Protein AF-P0C609-F1 (afdb_monomer_lite)

Radius of gyration: 8.18 Å; chains: 1; bounding box: 20×16×19 Å

Organism: Conus betulinus (NCBI:txid89764)

Foldseek 3Di:
DADEFFDFAPAQVSHPDQFGQDPRGTHHDPVGHVVD

pLDDT: mean 87.05, std 8.93, range [56.91, 94.44]
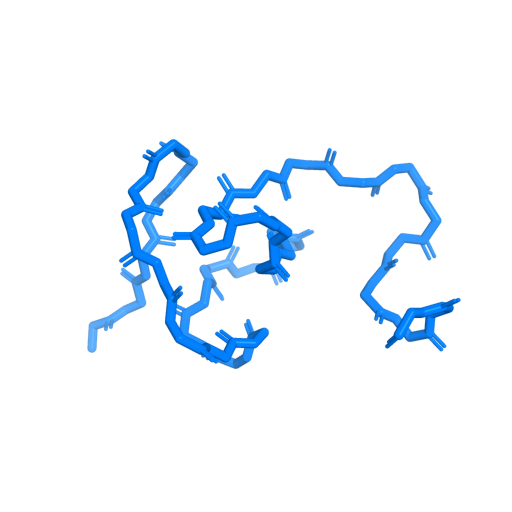
InterPro domains:
  IPR013141 Conotoxin-I, conserved site [PS60019] (2-33)

Secondary structure (DSSP, 8-state):
-PBPTT-B-SSGGGB-TTEEEETTEEEE-TT-GGG-

Sequence (36 aa):
MCLSLGQRCGRHSNCCGYLCCFYDKCVVTAIGCGHY

Structure (mmCIF, N/CA/C/O backbone):
data_AF-P0C609-F1
#
_entry.id   AF-P0C609-F1
#
loop_
_atom_site.group_PDB
_atom_site.id
_atom_site.type_symbol
_atom_site.label_atom_id
_atom_site.label_alt_id
_atom_site.label_comp_id
_atom_site.label_asym_id
_atom_site.label_entity_id
_atom_site.label_seq_id
_atom_site.pdbx_PDB_ins_code
_atom_site.Cartn_x
_atom_site.Cartn_y
_atom_site.Cartn_z
_atom_site.occupancy
_atom_site.B_iso_or_equiv
_atom_site.auth_seq_id
_atom_site.auth_comp_id
_atom_site.auth_asym_id
_atom_site.auth_atom_id
_atom_site.pdbx_PDB_model_num
ATOM 1 N N . MET A 1 1 ? -12.092 4.701 -15.116 1.00 77.19 1 MET A 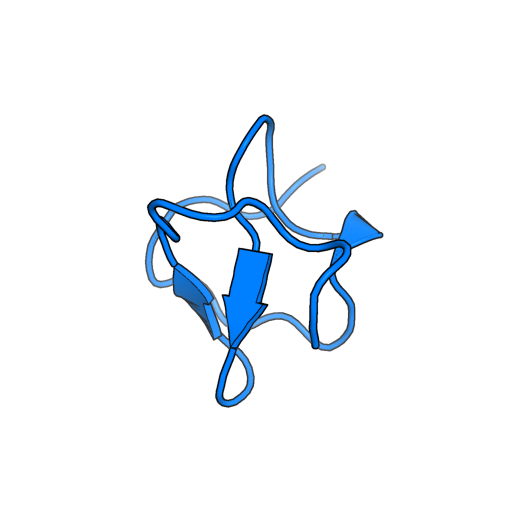N 1
ATOM 2 C CA . MET A 1 1 ? -11.760 5.839 -14.232 1.00 77.19 1 MET A CA 1
ATOM 3 C C . MET A 1 1 ? -11.090 5.248 -13.006 1.00 77.19 1 MET A C 1
ATOM 5 O O . MET A 1 1 ? -11.680 4.351 -12.419 1.00 77.19 1 MET A O 1
ATOM 9 N N . CYS A 1 2 ? -9.857 5.638 -12.694 1.00 87.81 2 CYS A N 1
ATOM 10 C CA . CYS A 1 2 ? -9.183 5.179 -11.478 1.00 87.81 2 CYS A CA 1
ATOM 11 C C . CYS A 1 2 ? -9.507 6.125 -10.302 1.00 87.81 2 CYS A C 1
ATOM 13 O O . CYS A 1 2 ? -9.981 7.242 -10.512 1.00 87.81 2 CYS A O 1
ATOM 15 N N . LEU A 1 3 ? -9.304 5.652 -9.077 1.00 93.31 3 LEU A N 1
ATOM 16 C CA . LEU A 1 3 ? -9.654 6.311 -7.823 1.00 93.31 3 LEU A CA 1
ATOM 17 C C . LEU A 1 3 ? -8.474 7.124 -7.277 1.00 93.31 3 LEU A C 1
ATOM 19 O O . LEU A 1 3 ? -7.333 6.654 -7.254 1.00 93.31 3 LEU A O 1
ATOM 23 N N . SER A 1 4 ? -8.770 8.330 -6.798 1.00 93.31 4 SER A N 1
ATOM 24 C CA . SER A 1 4 ? -7.793 9.242 -6.191 1.00 93.31 4 SER A CA 1
ATOM 25 C C . SER A 1 4 ? -7.502 8.903 -4.726 1.00 93.31 4 SER A C 1
ATOM 27 O O . SER A 1 4 ? -8.223 8.132 -4.090 1.00 93.31 4 SER A O 1
ATOM 29 N N . LEU A 1 5 ? -6.460 9.524 -4.166 1.00 93.00 5 LEU A N 1
ATOM 30 C CA . LEU A 1 5 ? -6.085 9.391 -2.756 1.00 93.00 5 LEU A CA 1
ATOM 31 C C . LEU A 1 5 ? -7.293 9.637 -1.831 1.00 93.00 5 LEU A C 1
ATOM 33 O O . LEU A 1 5 ? -8.026 10.610 -1.988 1.00 93.00 5 LEU A O 1
ATOM 37 N N . GLY A 1 6 ? -7.495 8.748 -0.861 1.00 91.31 6 GLY A N 1
ATOM 38 C CA . GLY A 1 6 ? -8.571 8.793 0.127 1.00 91.31 6 GLY A CA 1
ATOM 39 C C . GLY A 1 6 ? -9.920 8.248 -0.349 1.00 91.31 6 GLY A C 1
ATOM 40 O O . GLY A 1 6 ? -10.813 8.066 0.483 1.00 91.31 6 GLY A O 1
ATOM 41 N N . GLN A 1 7 ? -10.087 7.957 -1.644 1.00 94.44 7 GLN A N 1
ATOM 42 C CA . GLN A 1 7 ? -11.321 7.359 -2.152 1.00 94.44 7 GLN A CA 1
ATOM 43 C C . GLN A 1 7 ? -11.426 5.878 -1.816 1.00 94.44 7 GLN A C 1
ATOM 45 O O . GLN A 1 7 ? -10.422 5.178 -1.695 1.00 94.44 7 GLN A O 1
ATOM 50 N N . ARG A 1 8 ? -12.669 5.405 -1.688 1.00 94.44 8 ARG A N 1
ATOM 51 C CA . ARG A 1 8 ? -12.956 4.016 -1.350 1.00 94.44 8 ARG A CA 1
ATOM 52 C C . ARG A 1 8 ? -12.681 3.096 -2.540 1.00 94.44 8 ARG A C 1
ATOM 54 O O . ARG A 1 8 ? -13.232 3.316 -3.613 1.00 94.44 8 ARG A O 1
ATOM 61 N N . CYS A 1 9 ? -11.866 2.070 -2.342 1.00 92.50 9 CYS A N 1
ATOM 62 C CA . CYS A 1 9 ? -11.455 1.093 -3.345 1.00 92.50 9 CYS A CA 1
ATOM 63 C C . CYS A 1 9 ? -11.695 -0.334 -2.838 1.00 92.50 9 CYS A C 1
ATOM 65 O O . CYS A 1 9 ? -11.595 -0.592 -1.647 1.00 92.50 9 CYS A O 1
ATOM 67 N N . GLY A 1 10 ? -11.983 -1.270 -3.748 1.00 90.81 10 GLY A N 1
ATOM 68 C CA . GLY A 1 10 ? -12.053 -2.704 -3.420 1.00 90.81 10 GLY A CA 1
ATOM 69 C C . GLY A 1 10 ? -10.824 -3.502 -3.866 1.00 90.81 10 GLY A C 1
ATOM 70 O O . GLY A 1 10 ? -10.628 -4.635 -3.442 1.00 90.81 10 GLY A O 1
ATOM 71 N N . ARG A 1 11 ? -10.001 -2.933 -4.755 1.00 88.94 11 ARG A N 1
ATOM 72 C CA . ARG A 1 11 ? -8.793 -3.559 -5.302 1.00 88.94 11 ARG A CA 1
ATOM 73 C C . ARG A 1 11 ? -7.723 -2.518 -5.583 1.00 88.94 11 ARG A C 1
ATOM 75 O O . ARG A 1 11 ? -8.036 -1.397 -5.980 1.00 88.94 11 ARG A O 1
ATOM 82 N N . HIS A 1 12 ? -6.469 -2.945 -5.459 1.00 89.44 12 HIS A N 1
ATOM 83 C CA . HIS A 1 12 ? -5.281 -2.161 -5.794 1.00 89.44 12 HIS A CA 1
ATOM 84 C C . HIS A 1 12 ? -5.353 -1.531 -7.191 1.00 89.44 12 HIS A C 1
ATOM 86 O O . HIS A 1 12 ? -5.128 -0.336 -7.335 1.00 89.44 12 HIS A O 1
ATOM 92 N N . SER A 1 13 ? -5.776 -2.297 -8.199 1.00 88.50 13 SER A N 1
ATOM 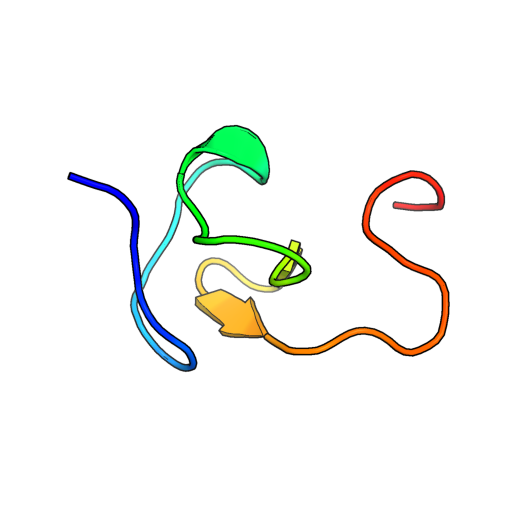93 C CA . SER A 1 13 ? -5.902 -1.839 -9.588 1.00 88.50 13 SER A CA 1
ATOM 94 C C . SER A 1 13 ? -6.956 -0.751 -9.821 1.00 88.50 13 SER A C 1
ATOM 96 O O . SER A 1 13 ? -6.961 -0.141 -10.889 1.00 88.50 13 SER A O 1
ATOM 98 N N . ASN A 1 14 ? -7.838 -0.475 -8.853 1.00 91.56 14 ASN A N 1
ATOM 99 C CA . ASN A 1 14 ? -8.763 0.648 -8.971 1.00 91.56 14 ASN A CA 1
ATOM 100 C C . ASN A 1 14 ? -8.093 1.984 -8.640 1.00 91.56 14 ASN A C 1
ATOM 102 O O . ASN A 1 14 ? -8.594 3.011 -9.084 1.00 91.56 14 ASN A O 1
ATOM 106 N N . CYS A 1 15 ? -7.014 2.000 -7.859 1.00 92.56 15 CYS A N 1
ATOM 107 C CA . CYS A 1 15 ? -6.341 3.226 -7.443 1.00 92.56 15 CYS A CA 1
ATOM 108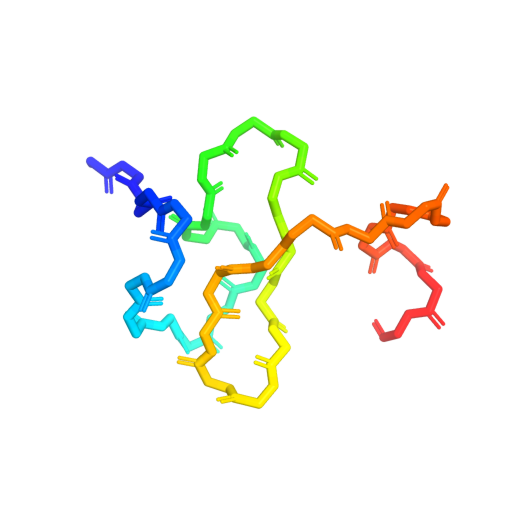 C C . CYS A 1 15 ? -5.436 3.775 -8.557 1.00 92.56 15 CYS A C 1
ATOM 110 O O . CYS A 1 15 ? -4.806 3.017 -9.290 1.00 92.56 15 CYS A O 1
ATOM 112 N N . CYS A 1 16 ? -5.390 5.100 -8.727 1.00 91.69 16 CYS A N 1
ATOM 113 C CA . CYS A 1 16 ? -4.583 5.715 -9.78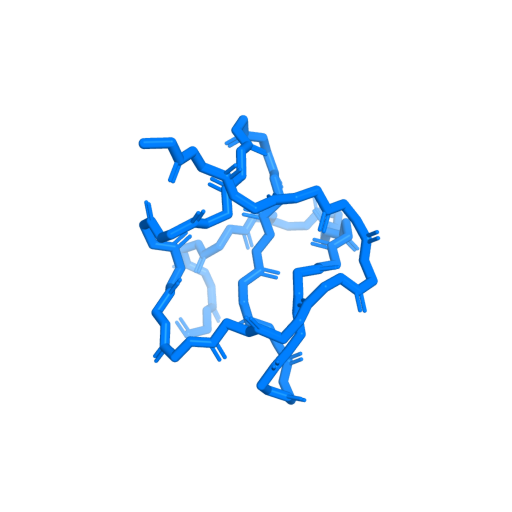2 1.00 91.69 16 CYS A CA 1
ATOM 114 C C . CYS A 1 16 ? -3.080 5.694 -9.461 1.00 91.69 16 CYS A C 1
ATOM 116 O O . CYS A 1 16 ? -2.654 6.093 -8.378 1.00 91.69 16 CYS A O 1
ATOM 118 N N . GLY A 1 17 ? -2.263 5.372 -10.464 1.00 88.38 17 GLY A N 1
ATOM 119 C CA . GLY A 1 17 ? -0.814 5.569 -10.416 1.00 88.38 17 GLY A CA 1
ATOM 120 C C . GLY A 1 17 ? -0.129 4.680 -9.380 1.00 88.38 17 GLY A C 1
ATOM 121 O O . GLY A 1 17 ? -0.191 3.461 -9.473 1.00 88.38 17 GLY A O 1
ATOM 122 N N . TYR A 1 18 ? 0.545 5.302 -8.414 1.00 87.38 18 TYR A N 1
ATOM 123 C CA . TYR A 1 18 ? 1.268 4.629 -7.326 1.00 87.38 18 TYR A CA 1
ATOM 124 C C . TYR A 1 18 ? 0.419 4.454 -6.056 1.00 87.38 18 TYR A C 1
ATOM 126 O O . TYR A 1 18 ? 0.942 4.091 -5.002 1.00 87.38 18 TYR A O 1
ATOM 134 N N . LEU A 1 19 ? -0.879 4.759 -6.132 1.00 91.25 19 LEU A N 1
ATOM 135 C CA . LEU A 1 19 ? -1.798 4.585 -5.017 1.00 91.25 19 LEU A CA 1
ATOM 136 C C . LEU A 1 19 ? -2.162 3.117 -4.841 1.00 91.25 19 LEU A C 1
ATOM 138 O O . LEU A 1 19 ? -2.421 2.401 -5.806 1.00 91.25 19 LEU A O 1
ATOM 142 N N . CYS A 1 20 ? -2.262 2.713 -3.583 1.00 92.06 20 CYS A N 1
ATOM 143 C CA . CYS A 1 20 ? -2.566 1.355 -3.189 1.00 92.06 20 CYS A CA 1
ATOM 144 C C . CYS A 1 20 ? -3.866 1.279 -2.404 1.00 92.06 20 CYS A C 1
ATOM 146 O O . CYS A 1 20 ? -4.212 2.203 -1.677 1.00 92.06 20 CYS A O 1
ATOM 148 N N . CYS A 1 21 ? -4.602 0.184 -2.561 1.00 92.00 21 CYS A N 1
ATOM 149 C CA . CYS A 1 21 ? -5.870 -0.012 -1.892 1.00 92.00 21 CYS A CA 1
ATOM 150 C C . CYS A 1 21 ? -5.643 -0.665 -0.534 1.00 92.00 21 CYS A C 1
ATOM 152 O O . CYS A 1 21 ? -5.417 -1.868 -0.444 1.00 92.00 21 CYS A O 1
ATOM 154 N N . PHE A 1 22 ? -5.712 0.142 0.517 1.00 91.06 22 PHE A N 1
ATOM 155 C CA . PHE A 1 22 ? -5.462 -0.269 1.886 1.00 91.06 22 PHE A CA 1
ATOM 156 C C . PHE A 1 22 ? -6.641 0.128 2.769 1.00 91.06 22 PHE A C 1
ATOM 158 O O . PHE A 1 22 ? -7.095 1.269 2.705 1.00 91.06 22 PHE A O 1
ATOM 165 N N . TYR A 1 23 ? -7.154 -0.797 3.588 1.00 89.94 23 TYR A N 1
ATOM 166 C CA . TYR A 1 23 ? -8.369 -0.560 4.386 1.00 89.94 23 TYR A CA 1
ATOM 167 C C . TYR A 1 23 ? -9.530 0.005 3.547 1.00 89.94 23 TYR A C 1
ATOM 169 O O . TYR A 1 23 ? -10.155 1.006 3.903 1.00 89.94 23 TYR A O 1
ATOM 177 N N . ASP A 1 24 ? -9.794 -0.616 2.394 1.00 92.50 24 ASP A N 1
ATOM 178 C CA . ASP A 1 24 ? -10.835 -0.168 1.462 1.00 92.50 24 ASP A CA 1
ATOM 179 C C . ASP A 1 24 ? -10.606 1.264 0.927 1.00 92.50 24 ASP A C 1
ATOM 181 O O . ASP A 1 24 ? -11.537 1.873 0.413 1.00 92.50 24 ASP A O 1
ATOM 185 N N . LYS A 1 25 ? -9.406 1.858 1.039 1.00 93.69 25 LYS A N 1
ATOM 186 C CA . LYS A 1 25 ? -9.107 3.219 0.557 1.00 93.69 25 LYS A CA 1
ATOM 187 C C . LYS A 1 25 ? -7.809 3.318 -0.231 1.00 93.69 25 LYS A C 1
ATOM 189 O O . LYS A 1 25 ? -6.816 2.681 0.096 1.00 93.69 25 LYS A O 1
ATOM 194 N N . CYS A 1 26 ? -7.795 4.173 -1.247 1.00 93.94 26 CYS A N 1
ATOM 195 C CA . CYS A 1 26 ? -6.575 4.471 -1.984 1.00 93.94 26 CYS A CA 1
ATOM 196 C C . CYS A 1 26 ? -5.646 5.332 -1.128 1.00 93.94 26 CYS A C 1
ATOM 198 O O . CYS A 1 26 ? -5.984 6.459 -0.778 1.00 93.94 26 CYS A O 1
ATOM 200 N N . VAL A 1 27 ? -4.468 4.824 -0.802 1.00 93.44 27 VAL A N 1
ATOM 201 C CA . VAL A 1 27 ? -3.452 5.494 0.010 1.00 93.44 27 VAL A CA 1
ATOM 202 C C . VAL A 1 27 ? -2.099 5.442 -0.687 1.00 93.44 27 VAL A C 1
ATOM 204 O O . VAL A 1 27 ? -1.833 4.560 -1.499 1.00 93.44 27 VAL A O 1
ATOM 207 N N . VAL A 1 28 ? -1.227 6.393 -0.366 1.00 90.50 28 VAL A N 1
ATOM 208 C CA . VAL A 1 28 ? 0.188 6.303 -0.732 1.00 90.50 28 VAL A CA 1
ATOM 209 C C . VAL A 1 28 ? 0.874 5.323 0.204 1.00 90.50 28 VAL A C 1
ATOM 211 O O . VAL A 1 28 ? 0.805 5.471 1.421 1.00 90.50 28 VAL A O 1
ATOM 214 N N . THR A 1 29 ? 1.574 4.349 -0.365 1.00 83.88 29 THR A N 1
ATOM 215 C CA . THR A 1 29 ? 2.428 3.424 0.387 1.00 83.88 29 THR A CA 1
ATOM 216 C C . THR A 1 29 ? 3.874 3.600 -0.049 1.00 83.88 29 THR A C 1
ATOM 218 O O . THR A 1 29 ? 4.156 3.569 -1.245 1.00 83.88 29 THR A O 1
ATOM 221 N N . ALA A 1 30 ? 4.800 3.714 0.904 1.00 77.62 30 ALA A N 1
ATOM 222 C CA . ALA A 1 30 ? 6.229 3.865 0.609 1.00 77.62 30 ALA A CA 1
ATOM 223 C C . ALA A 1 30 ? 6.855 2.634 -0.083 1.00 77.62 30 ALA A C 1
ATOM 225 O O . ALA A 1 30 ? 7.854 2.760 -0.778 1.00 77.62 30 ALA A O 1
ATOM 226 N N . ILE A 1 31 ? 6.254 1.454 0.093 1.00 79.06 31 ILE A N 1
ATOM 227 C CA . ILE A 1 31 ? 6.730 0.151 -0.414 1.00 79.06 31 ILE A CA 1
ATOM 228 C C . ILE A 1 31 ? 6.032 -0.298 -1.710 1.00 79.06 31 ILE A C 1
ATOM 230 O O . ILE A 1 31 ? 6.353 -1.351 -2.256 1.00 79.06 31 ILE A O 1
ATOM 234 N N . GLY A 1 32 ? 5.094 0.499 -2.227 1.00 74.94 32 GLY A N 1
ATOM 235 C CA . GLY A 1 32 ? 4.214 0.088 -3.322 1.00 74.94 32 GLY A CA 1
ATOM 236 C C . GLY A 1 32 ? 3.220 -1.011 -2.920 1.00 74.94 32 GLY A C 1
ATOM 237 O O . GLY A 1 32 ? 3.195 -1.488 -1.786 1.00 74.94 32 GLY A O 1
ATOM 238 N N . CYS A 1 33 ? 2.376 -1.412 -3.870 1.00 81.88 33 CYS A N 1
ATOM 239 C CA . CYS A 1 33 ? 1.234 -2.290 -3.599 1.00 81.88 33 CYS A CA 1
ATOM 240 C C . CYS A 1 33 ? 1.597 -3.780 -3.532 1.00 81.88 33 CYS A C 1
ATOM 242 O O . CYS A 1 33 ? 0.804 -4.578 -3.056 1.00 81.88 33 CYS A O 1
ATOM 244 N N . GLY A 1 34 ? 2.769 -4.169 -4.046 1.00 69.44 34 GLY A N 1
ATOM 245 C CA . GLY A 1 34 ? 3.163 -5.574 -4.221 1.00 69.44 34 GLY A CA 1
ATOM 246 C C . GLY A 1 34 ? 3.634 -6.287 -2.951 1.00 69.44 34 GLY A C 1
ATOM 247 O O . GLY A 1 34 ? 4.066 -7.430 -3.041 1.00 69.44 34 GLY A O 1
ATOM 248 N N . HIS A 1 35 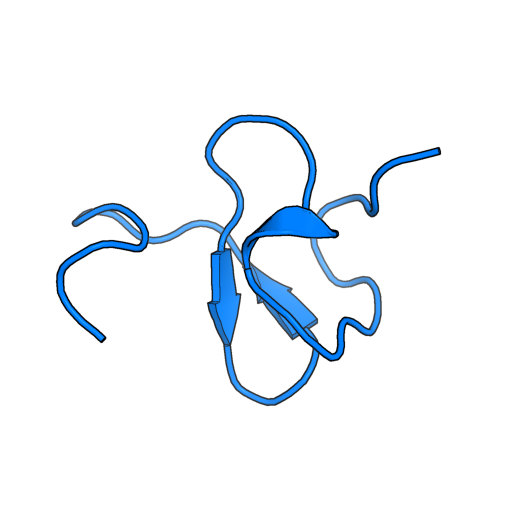? 3.590 -5.618 -1.797 1.00 62.97 35 HIS A N 1
ATOM 249 C CA . HIS A 1 35 ? 4.029 -6.168 -0.511 1.00 62.97 35 HIS A CA 1
ATOM 250 C C . HIS A 1 35 ? 2.869 -6.529 0.439 1.00 62.97 35 HIS A C 1
ATOM 252 O O . HIS A 1 35 ? 3.135 -6.931 1.572 1.00 62.97 35 HIS A O 1
ATOM 258 N N . TYR A 1 36 ? 1.613 -6.375 -0.009 1.00 56.91 36 TYR A N 1
ATOM 259 C CA . TYR A 1 36 ? 0.387 -6.646 0.753 1.00 56.91 36 TYR A CA 1
ATOM 260 C C . TYR A 1 36 ? -0.625 -7.475 -0.036 1.00 56.91 36 TYR A C 1
ATOM 262 O O . TYR A 1 36 ? -0.736 -7.269 -1.267 1.00 56.91 36 TYR A O 1
#